Protein AF-A0A2G2ZLV1-F1 (afdb_monomer_lite)

InterPro domains:
  IPR004041 NAF domain [PF03822] (38-96)
  IPR018451 NAF/FISL domain [PS50816] (36-60)

Sequence (98 aa):
MLDQEQDKSPRSIFDIVDDLDAESSSGHIEQHPLTMNPTCLNAFDIISLSPAFDLSSLFKKDKICRSDARFTTQNSASTIVSRLKEVAYMGSFKVTIC

Organism: Capsicum annuum (NCBI:txid4072)

pLDDT: mean 74.93, std 19.47, range [36.38, 97.56]

Radius of gyration: 25.98 Å; chains: 1; bounding box: 68×38×67 Å

Structure (mmCIF, N/CA/C/O backbone):
data_AF-A0A2G2ZLV1-F1
#
_entry.id   AF-A0A2G2ZLV1-F1
#
loop_
_atom_site.group_PDB
_atom_site.id
_atom_site.type_symbol
_atom_site.label_atom_id
_atom_site.label_alt_id
_atom_site.label_comp_id
_atom_site.label_asym_id
_atom_site.label_entity_id
_atom_site.label_seq_id
_atom_site.pdbx_PDB_ins_code
_atom_site.Cartn_x
_atom_site.Cartn_y
_atom_site.Cartn_z
_atom_site.occupancy
_atom_site.B_iso_or_equiv
_atom_site.auth_seq_id
_atom_site.auth_comp_id
_atom_site.auth_asym_id
_atom_site.auth_atom_id
_atom_site.pdbx_PDB_model_num
ATOM 1 N N . MET A 1 1 ? 41.663 -24.324 44.649 1.00 43.84 1 MET A N 1
ATOM 2 C CA . MET A 1 1 ? 40.455 -25.160 44.525 1.00 43.84 1 MET A CA 1
ATOM 3 C C . MET A 1 1 ? 39.319 -24.307 45.060 1.00 43.84 1 MET A C 1
ATOM 5 O O . MET A 1 1 ? 39.210 -24.182 46.269 1.00 43.84 1 MET A O 1
ATOM 9 N N . LEU A 1 2 ? 38.646 -23.573 44.174 1.00 42.56 2 LEU A N 1
ATOM 10 C CA . LEU A 1 2 ? 37.653 -22.551 44.514 1.00 42.56 2 LEU A CA 1
ATOM 11 C C . LEU A 1 2 ? 36.421 -22.777 43.630 1.00 42.56 2 LEU A C 1
ATOM 13 O O . LEU A 1 2 ? 36.519 -22.701 42.410 1.00 42.56 2 LEU A O 1
ATOM 17 N N . ASP A 1 3 ? 35.354 -23.155 44.326 1.00 44.56 3 ASP A N 1
ATOM 18 C CA . ASP A 1 3 ? 33.926 -22.901 44.134 1.00 44.56 3 ASP A CA 1
ATOM 19 C C . ASP A 1 3 ? 33.243 -23.262 42.803 1.00 44.56 3 ASP A C 1
ATOM 21 O O . ASP A 1 3 ? 33.428 -22.652 41.754 1.00 44.56 3 ASP A O 1
ATOM 25 N N . GLN A 1 4 ? 32.374 -24.275 42.911 1.00 48.97 4 GLN A N 1
ATOM 26 C CA . GLN A 1 4 ? 31.371 -24.675 41.931 1.00 48.97 4 GLN A CA 1
ATOM 27 C C . GLN A 1 4 ? 30.258 -23.618 41.848 1.00 48.97 4 GLN A C 1
ATOM 29 O O . GLN A 1 4 ? 29.502 -23.439 42.805 1.00 48.97 4 GLN A O 1
ATOM 34 N N . GLU A 1 5 ? 30.090 -22.986 40.687 1.00 46.75 5 GLU A N 1
ATOM 35 C CA . GLU A 1 5 ? 28.843 -22.297 40.349 1.00 46.75 5 GLU A CA 1
ATOM 36 C C . GLU A 1 5 ? 27.733 -23.328 40.093 1.00 46.75 5 GLU A C 1
ATOM 38 O O . GLU A 1 5 ? 27.704 -24.006 39.067 1.00 46.75 5 GLU A O 1
ATOM 43 N N . GLN A 1 6 ? 26.802 -23.445 41.041 1.00 50.81 6 GLN A N 1
ATOM 44 C CA . GLN A 1 6 ? 25.455 -23.948 40.779 1.00 50.81 6 GLN A CA 1
ATOM 45 C C . GLN A 1 6 ? 24.538 -22.758 40.493 1.00 50.81 6 GLN A C 1
ATOM 47 O O . GLN A 1 6 ? 23.952 -22.197 41.430 1.00 50.81 6 GLN A O 1
ATOM 52 N N . ASP A 1 7 ? 24.389 -22.404 39.216 1.00 44.19 7 ASP A N 1
ATOM 53 C CA . ASP A 1 7 ? 23.305 -21.524 38.786 1.00 44.19 7 ASP A CA 1
ATOM 54 C C . ASP A 1 7 ? 22.090 -22.328 38.308 1.00 44.19 7 ASP A C 1
ATOM 56 O O . ASP A 1 7 ? 22.176 -23.389 37.688 1.00 44.19 7 ASP A O 1
ATOM 60 N N . LYS A 1 8 ? 20.936 -21.851 38.750 1.00 47.88 8 LYS A N 1
ATOM 61 C CA . LYS A 1 8 ? 19.717 -22.599 39.019 1.00 47.88 8 LYS A CA 1
ATOM 62 C C . LYS A 1 8 ? 18.808 -22.438 37.808 1.00 47.88 8 LYS A C 1
ATOM 64 O O . LYS A 1 8 ? 18.451 -21.325 37.441 1.00 47.88 8 LYS A O 1
ATOM 69 N N . SER A 1 9 ? 18.429 -23.564 37.206 1.00 50.06 9 SER A N 1
ATOM 70 C CA . SER A 1 9 ? 17.491 -23.649 36.080 1.00 50.06 9 SER A CA 1
ATOM 71 C C . SER A 1 9 ? 16.268 -22.731 36.290 1.00 50.06 9 SER A C 1
ATOM 73 O O . SER A 1 9 ? 15.610 -22.843 37.332 1.00 50.06 9 SER A O 1
ATOM 75 N N . PRO A 1 10 ? 15.958 -21.801 35.363 1.00 57.97 10 PRO A N 1
ATOM 76 C CA . PRO A 1 10 ? 14.839 -20.890 35.544 1.00 57.97 10 PRO A CA 1
ATOM 77 C C . PRO A 1 10 ? 13.526 -21.672 35.461 1.00 57.97 10 PRO A C 1
ATOM 79 O O . PRO A 1 10 ? 13.329 -22.520 34.593 1.00 57.97 10 PRO A O 1
ATOM 82 N N . ARG A 1 11 ? 12.649 -21.400 36.429 1.00 50.53 11 ARG A N 1
ATOM 83 C CA . ARG A 1 11 ? 11.373 -22.084 36.654 1.00 50.53 11 ARG A CA 1
ATOM 84 C C . ARG A 1 11 ? 10.515 -22.127 35.380 1.00 50.53 11 ARG A C 1
ATOM 86 O O . ARG A 1 11 ? 10.388 -21.129 34.679 1.00 50.53 11 ARG A O 1
ATOM 93 N N . SER A 1 12 ? 9.937 -23.304 35.133 1.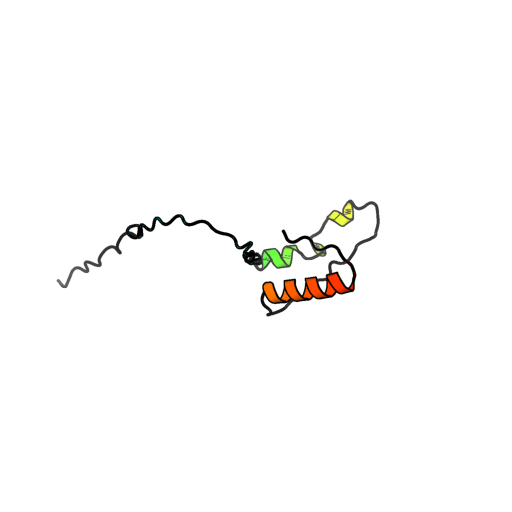00 52.69 12 SER A N 1
ATOM 94 C CA . SER A 1 12 ? 8.994 -23.629 34.057 1.00 52.69 12 SER A CA 1
ATOM 95 C C . SER A 1 12 ? 7.879 -22.585 33.924 1.00 52.69 12 SER A C 1
ATOM 97 O O . SER A 1 12 ? 7.280 -22.179 34.915 1.00 52.69 12 SER A O 1
ATOM 99 N N . ILE A 1 13 ? 7.588 -22.175 32.689 1.00 51.94 13 ILE A N 1
ATOM 100 C CA . ILE A 1 13 ? 6.677 -21.076 32.326 1.00 51.94 13 ILE A CA 1
ATOM 101 C C . ILE A 1 13 ? 5.181 -21.458 32.408 1.00 51.94 13 ILE A C 1
ATOM 103 O O . ILE A 1 13 ? 4.323 -20.702 31.965 1.00 51.94 13 ILE A O 1
ATOM 107 N N . PHE A 1 14 ? 4.853 -22.629 32.959 1.00 46.41 14 PHE A N 1
ATOM 108 C CA . PHE A 1 14 ? 3.534 -23.254 32.797 1.00 46.41 14 PHE A CA 1
ATOM 109 C C . PHE A 1 14 ? 2.603 -23.224 34.021 1.00 46.41 14 PHE A C 1
ATOM 111 O O . PHE A 1 14 ? 1.525 -23.800 33.943 1.00 46.41 14 PHE A O 1
ATOM 118 N N . ASP A 1 15 ? 2.936 -22.514 35.102 1.00 48.97 15 ASP A N 1
ATOM 119 C CA . ASP A 1 15 ? 2.115 -22.521 36.329 1.00 48.97 15 ASP A CA 1
ATOM 120 C C . ASP A 1 15 ? 1.398 -21.188 36.602 1.00 48.97 15 ASP A C 1
ATOM 122 O O . ASP A 1 15 ? 1.528 -20.610 37.681 1.00 48.97 15 ASP A O 1
ATOM 126 N N . ILE A 1 16 ? 0.619 -20.693 35.636 1.00 58.91 16 ILE A N 1
ATOM 127 C CA . ILE A 1 16 ? -0.458 -19.728 35.917 1.00 58.91 16 ILE A CA 1
ATOM 128 C C . ILE A 1 16 ? -1.685 -20.140 35.101 1.00 58.91 16 ILE A C 1
ATOM 130 O O . ILE A 1 16 ? -1.848 -19.742 33.950 1.00 58.91 16 ILE A O 1
ATOM 134 N N . VAL A 1 17 ? -2.536 -20.968 35.703 1.00 52.38 17 VAL A N 1
ATOM 135 C CA . VAL A 1 17 ? -3.928 -21.148 35.278 1.00 52.38 17 VAL A CA 1
ATOM 136 C C . VAL A 1 17 ? -4.797 -20.460 36.324 1.00 52.38 17 VAL A C 1
ATOM 138 O O . VAL A 1 17 ? -4.880 -20.909 37.464 1.00 52.38 17 VAL A O 1
ATOM 141 N N . ASP A 1 18 ? -5.341 -19.306 35.947 1.00 56.22 18 ASP A N 1
ATOM 142 C CA . ASP A 1 18 ? -6.290 -18.535 36.745 1.00 56.22 18 ASP A CA 1
ATOM 143 C C . ASP A 1 18 ? -7.697 -18.976 36.322 1.00 56.22 18 ASP A C 1
ATOM 145 O O . ASP A 1 18 ? -8.067 -18.885 35.148 1.00 56.22 18 ASP A O 1
ATOM 149 N N . ASP A 1 19 ? -8.418 -19.561 37.271 1.00 63.62 19 ASP A N 1
ATOM 150 C CA . ASP A 1 19 ? -9.766 -20.105 37.137 1.00 63.62 19 ASP A CA 1
ATOM 151 C C . ASP A 1 19 ? -10.772 -18.991 37.429 1.00 63.62 19 ASP A C 1
ATOM 153 O O . ASP A 1 19 ? -10.923 -18.581 38.579 1.00 63.62 19 ASP A O 1
ATOM 157 N N . LEU A 1 20 ? -11.444 -18.479 36.396 1.00 61.31 20 LEU A N 1
ATOM 158 C CA . LEU A 1 20 ? -12.583 -17.577 36.562 1.00 61.31 20 LEU A CA 1
ATOM 159 C C . LEU A 1 20 ? -13.704 -17.943 35.585 1.00 61.31 20 LEU A C 1
ATOM 161 O O . LEU A 1 20 ? -13.731 -17.528 34.427 1.00 61.31 20 LEU A O 1
ATOM 165 N N . ASP A 1 21 ? -14.637 -18.724 36.124 1.00 61.28 21 ASP A N 1
ATOM 166 C CA . ASP A 1 21 ? -15.991 -18.967 35.638 1.00 61.28 21 ASP A CA 1
ATOM 167 C C . ASP A 1 21 ? -16.906 -17.792 36.037 1.00 61.28 21 ASP A C 1
ATOM 169 O O . ASP A 1 21 ? -17.016 -17.460 37.220 1.00 61.28 21 ASP A O 1
ATOM 173 N N . ALA A 1 22 ? -17.551 -17.145 35.060 1.00 67.88 22 ALA A N 1
ATOM 174 C CA . ALA A 1 22 ? -18.686 -16.244 35.280 1.00 67.88 22 ALA A CA 1
ATOM 175 C C . ALA A 1 22 ? -19.436 -15.960 33.962 1.00 67.88 22 ALA A C 1
ATOM 177 O O . ALA A 1 22 ? -19.145 -15.006 33.240 1.00 67.88 22 ALA A O 1
ATOM 178 N N . GLU A 1 23 ? -20.447 -16.778 33.676 1.00 64.25 23 GLU A N 1
ATOM 179 C CA . GLU A 1 23 ? -21.555 -16.455 32.768 1.00 64.25 23 GLU A CA 1
ATOM 180 C C . GLU A 1 23 ? -22.419 -15.323 33.360 1.00 64.25 23 GLU A C 1
ATOM 182 O O . GLU A 1 23 ? -22.905 -15.431 34.487 1.00 64.25 23 GLU A O 1
ATOM 187 N N . SER A 1 24 ? -22.682 -14.257 32.593 1.00 54.94 24 SER A N 1
ATOM 188 C CA . SER A 1 24 ? -23.875 -13.424 32.802 1.00 54.94 24 SER A CA 1
ATOM 189 C C . SER A 1 24 ? -24.270 -12.645 31.545 1.00 54.94 24 SER A C 1
ATOM 191 O O . SER A 1 24 ? -23.534 -11.807 31.026 1.00 54.94 24 SER A O 1
ATOM 193 N N . SER A 1 25 ? -25.486 -12.929 31.082 1.00 67.50 25 SER A N 1
ATOM 194 C CA . SER A 1 25 ? -26.194 -12.282 29.980 1.00 67.50 25 SER A CA 1
ATOM 195 C C . SER A 1 25 ? -26.619 -10.849 30.340 1.00 67.50 25 SER A C 1
ATOM 197 O O . SER A 1 25 ? -27.271 -10.646 31.363 1.00 67.50 25 SER A O 1
ATOM 199 N N . SER A 1 26 ? -26.398 -9.874 29.451 1.00 53.47 26 SER A N 1
ATOM 200 C CA . SER A 1 26 ? -27.471 -9.021 28.895 1.00 53.47 26 SER A CA 1
ATOM 201 C C . SER A 1 26 ? -26.933 -7.875 28.025 1.00 53.47 26 SER A C 1
ATOM 203 O O . SER A 1 26 ? -26.079 -7.097 28.426 1.00 53.47 26 SER A O 1
ATOM 205 N N . GLY A 1 27 ? -27.499 -7.780 26.819 1.00 49.31 27 GLY A N 1
ATOM 206 C CA . GLY A 1 27 ? -27.771 -6.553 26.066 1.00 49.31 27 GLY A CA 1
ATOM 207 C C . GLY A 1 27 ? -26.806 -5.372 26.163 1.00 49.31 27 GLY A C 1
ATOM 208 O O . GLY A 1 27 ? -27.159 -4.354 26.740 1.00 49.31 27 GLY A O 1
ATOM 209 N N . HIS A 1 28 ? -25.716 -5.424 25.407 1.00 39.44 28 HIS A N 1
ATOM 210 C CA . HIS A 1 28 ? -25.221 -4.275 24.654 1.00 39.44 28 HIS A CA 1
ATOM 211 C C . HIS A 1 28 ? -24.643 -4.828 23.346 1.00 39.44 28 HIS A C 1
ATOM 213 O O . HIS A 1 28 ? -23.796 -5.717 23.374 1.00 39.44 28 HIS A O 1
ATOM 219 N N . ILE A 1 29 ? -25.083 -4.323 22.184 1.00 46.56 29 ILE A N 1
ATOM 220 C CA . ILE A 1 29 ? -24.228 -4.383 20.991 1.00 46.56 29 ILE A CA 1
ATOM 221 C C . ILE A 1 29 ? -23.102 -3.405 21.302 1.00 46.56 29 ILE A C 1
ATOM 223 O O . ILE A 1 29 ? -23.130 -2.238 20.909 1.00 46.56 29 ILE A O 1
ATOM 227 N N . GLU A 1 30 ? -22.146 -3.859 22.103 1.00 36.38 30 GLU A N 1
ATOM 228 C CA . GLU A 1 30 ? -20.831 -3.275 22.094 1.00 36.38 30 GLU A CA 1
ATOM 229 C C . GLU A 1 30 ? -20.373 -3.449 20.655 1.00 36.38 30 GLU A C 1
ATOM 231 O O . GLU A 1 30 ? -20.146 -4.558 20.169 1.00 36.38 30 GLU A O 1
ATOM 236 N N . GLN A 1 31 ? -20.310 -2.337 19.926 1.00 45.88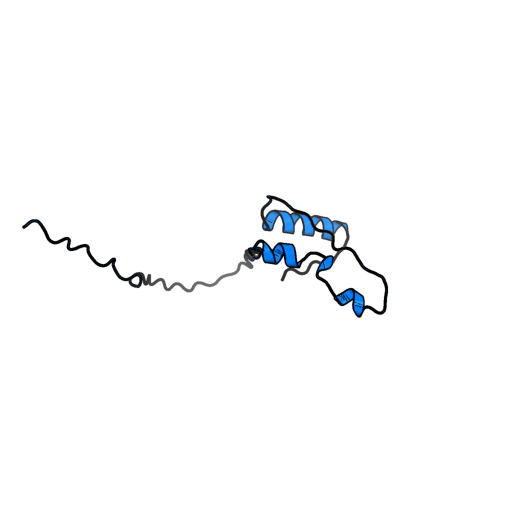 31 GLN A N 1
ATOM 237 C CA . GLN A 1 31 ? -19.399 -2.254 18.804 1.00 45.88 31 GLN A CA 1
ATOM 238 C C . GLN A 1 31 ? -18.020 -2.407 19.430 1.00 45.88 31 GLN A C 1
ATOM 240 O O . GLN A 1 31 ? -17.359 -1.414 19.722 1.00 45.88 31 GLN A O 1
ATOM 245 N N . HIS A 1 32 ? -17.638 -3.652 19.718 1.00 42.81 32 HIS A N 1
ATOM 246 C CA . HIS A 1 32 ? -16.289 -4.007 20.076 1.00 42.81 32 HIS A CA 1
ATOM 247 C C . HIS A 1 32 ? -15.465 -3.371 18.963 1.00 42.81 32 HIS A C 1
ATOM 249 O O . HIS A 1 32 ? -15.688 -3.711 17.792 1.00 42.81 32 HIS A O 1
ATOM 255 N N . PRO A 1 33 ? -14.621 -2.367 19.256 1.00 52.22 33 PRO A N 1
ATOM 256 C CA . PRO A 1 33 ? -13.754 -1.834 18.238 1.00 52.22 33 PRO A CA 1
ATOM 257 C C . PRO A 1 33 ? -12.912 -3.031 17.833 1.00 52.22 33 PRO A C 1
ATOM 259 O O . PRO A 1 33 ? -12.078 -3.495 18.607 1.00 52.22 33 PRO A O 1
ATOM 262 N N . LEU A 1 34 ? -13.215 -3.613 16.671 1.00 53.22 34 LEU A N 1
ATOM 263 C CA . LEU A 1 34 ? -12.347 -4.587 16.042 1.00 53.22 34 LEU A CA 1
ATOM 264 C C . LEU A 1 34 ? -11.008 -3.870 15.980 1.00 53.22 34 LEU A C 1
ATOM 266 O O . LEU A 1 34 ? -10.876 -2.841 15.30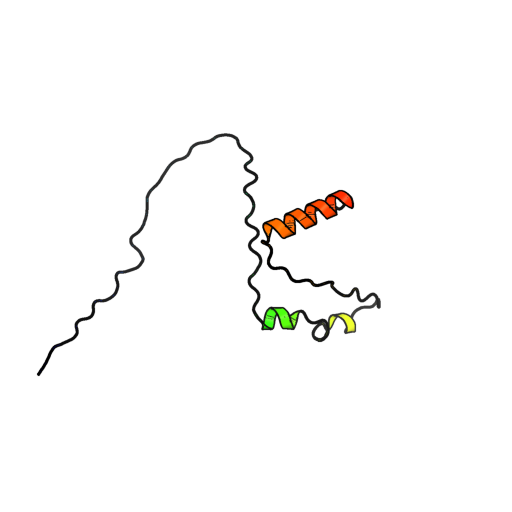7 1.00 53.22 34 LEU A O 1
ATOM 270 N N . THR A 1 35 ? -10.072 -4.308 16.816 1.00 58.41 35 THR A N 1
ATOM 271 C CA . THR A 1 35 ? -8.755 -3.708 16.918 1.00 58.41 35 THR A CA 1
ATOM 272 C C . THR A 1 35 ? -8.063 -4.048 15.613 1.00 58.41 35 THR A C 1
ATOM 274 O O . THR A 1 35 ? -7.474 -5.110 15.439 1.00 58.41 35 THR A O 1
ATOM 277 N N . MET A 1 36 ? -8.237 -3.165 14.629 1.00 67.88 36 MET A N 1
ATOM 278 C CA . MET A 1 36 ? -7.613 -3.281 13.324 1.00 67.88 36 MET A CA 1
ATOM 279 C C . MET A 1 36 ? -6.125 -3.019 13.526 1.00 67.88 36 MET A C 1
ATOM 281 O O . MET A 1 36 ? -5.653 -1.883 13.459 1.00 67.88 36 MET A O 1
ATOM 285 N N . ASN A 1 37 ? -5.404 -4.083 13.859 1.00 78.25 37 ASN A N 1
ATOM 286 C CA . ASN A 1 37 ? -3.963 -4.063 13.992 1.00 78.25 37 ASN A CA 1
ATOM 287 C C . ASN A 1 37 ? -3.381 -4.140 12.578 1.00 78.25 37 ASN A C 1
ATOM 289 O O . ASN A 1 37 ? -3.578 -5.153 11.902 1.00 78.25 37 ASN A O 1
ATOM 293 N N . PRO A 1 38 ? -2.718 -3.077 12.087 1.00 85.56 38 PRO A N 1
ATOM 294 C CA . PRO A 1 38 ? -2.097 -3.129 10.776 1.00 85.56 38 PRO A CA 1
ATOM 295 C C . PRO A 1 38 ? -1.023 -4.217 10.770 1.00 85.56 38 PRO A C 1
ATOM 297 O O . PRO A 1 38 ? -0.318 -4.419 11.759 1.00 85.56 38 PRO A O 1
ATOM 300 N N . THR A 1 39 ? -0.883 -4.911 9.644 1.00 90.81 39 THR A N 1
ATOM 301 C CA . THR A 1 39 ? 0.187 -5.891 9.466 1.00 90.81 39 THR A CA 1
ATOM 302 C C . THR A 1 39 ? 1.543 -5.199 9.582 1.00 90.81 39 THR A C 1
ATOM 304 O O . THR A 1 39 ? 1.798 -4.200 8.907 1.00 90.81 39 THR A O 1
ATOM 307 N N . CYS A 1 40 ? 2.424 -5.737 10.423 1.00 93.75 40 CYS A N 1
ATOM 308 C CA . CYS A 1 40 ? 3.814 -5.304 10.472 1.00 93.75 40 CYS A CA 1
ATOM 309 C C . CYS A 1 40 ? 4.509 -5.713 9.167 1.00 93.75 40 CYS A C 1
ATOM 311 O O . CYS A 1 40 ? 4.547 -6.896 8.842 1.00 93.75 40 CYS A O 1
ATOM 313 N N . LEU A 1 41 ? 5.055 -4.740 8.437 1.00 95.12 41 LEU A N 1
ATOM 314 C CA . LEU A 1 41 ? 5.780 -4.969 7.188 1.00 95.12 41 LEU A CA 1
ATOM 315 C C . LEU A 1 41 ? 7.283 -4.827 7.419 1.00 95.12 41 LEU A C 1
ATOM 317 O O . LEU A 1 41 ? 7.738 -3.858 8.030 1.00 95.12 41 LEU A O 1
ATOM 321 N N . ASN A 1 42 ? 8.056 -5.774 6.902 1.00 97.00 42 ASN A N 1
ATOM 322 C CA . ASN A 1 42 ? 9.506 -5.674 6.849 1.00 97.00 42 ASN A CA 1
ATOM 323 C C . ASN A 1 42 ? 9.965 -4.824 5.640 1.00 97.00 42 ASN A C 1
ATOM 325 O O . ASN A 1 42 ? 9.170 -4.371 4.813 1.00 97.00 42 ASN A O 1
ATOM 329 N N . ALA A 1 43 ? 11.277 -4.596 5.529 1.00 97.56 43 ALA A N 1
ATOM 330 C CA . ALA A 1 43 ? 11.848 -3.801 4.440 1.00 97.56 43 ALA A CA 1
ATOM 331 C C . ALA A 1 43 ? 11.620 -4.424 3.048 1.00 97.56 43 ALA A C 1
ATOM 333 O O . ALA A 1 43 ? 11.263 -3.713 2.109 1.00 97.56 43 ALA A O 1
ATOM 334 N N . PHE A 1 44 ? 11.791 -5.740 2.908 1.00 97.00 44 PHE A N 1
ATOM 335 C CA . PHE A 1 44 ? 11.543 -6.455 1.656 1.00 97.00 44 PHE A CA 1
ATOM 336 C C . PHE A 1 44 ? 10.061 -6.475 1.284 1.00 97.00 44 PHE A C 1
ATOM 338 O O . PHE A 1 44 ? 9.755 -6.320 0.103 1.00 97.00 44 PHE A O 1
ATOM 345 N N . ASP A 1 45 ? 9.151 -6.550 2.259 1.00 95.94 45 ASP A N 1
ATOM 346 C CA . ASP A 1 45 ? 7.713 -6.421 2.005 1.00 95.94 45 ASP A CA 1
ATOM 347 C C . ASP A 1 45 ? 7.427 -5.070 1.336 1.00 95.94 45 ASP A C 1
ATOM 349 O O . ASP A 1 45 ? 6.779 -5.014 0.295 1.00 95.94 45 ASP A O 1
ATOM 353 N N . ILE A 1 46 ? 7.989 -3.975 1.861 1.00 95.19 46 ILE A N 1
ATOM 354 C CA . ILE A 1 46 ? 7.801 -2.626 1.305 1.00 95.19 46 ILE A CA 1
ATOM 355 C C . ILE A 1 46 ? 8.425 -2.492 -0.093 1.00 95.19 46 ILE A C 1
ATOM 357 O O . ILE A 1 46 ? 7.803 -1.884 -0.970 1.00 95.19 46 ILE A O 1
ATOM 361 N N . ILE A 1 47 ? 9.628 -3.040 -0.307 1.00 94.81 47 ILE A N 1
ATOM 362 C CA . ILE A 1 47 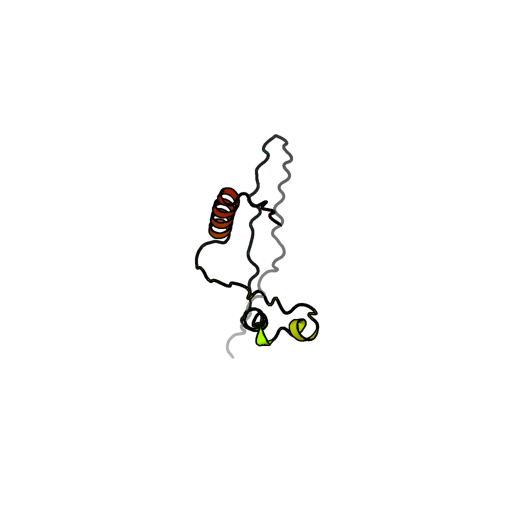? 10.340 -2.995 -1.599 1.00 94.81 47 ILE A CA 1
ATOM 363 C C . ILE A 1 47 ? 9.578 -3.785 -2.668 1.00 94.81 47 ILE A C 1
ATOM 365 O O . ILE A 1 47 ? 9.475 -3.325 -3.807 1.00 94.81 47 ILE A O 1
ATOM 369 N N . SER A 1 48 ? 9.004 -4.934 -2.299 1.00 94.44 48 SER A N 1
ATOM 370 C CA . SER A 1 48 ? 8.256 -5.802 -3.217 1.00 94.44 48 SER A CA 1
ATOM 371 C C . SER A 1 48 ? 7.037 -5.112 -3.840 1.00 94.44 48 SER A C 1
ATOM 373 O O . SER A 1 48 ? 6.655 -5.428 -4.961 1.00 94.44 48 SER A O 1
ATOM 375 N N . LEU A 1 49 ? 6.480 -4.105 -3.157 1.00 91.25 49 LEU A N 1
ATOM 376 C CA . LEU A 1 49 ? 5.347 -3.298 -3.619 1.00 91.25 49 LEU A CA 1
ATOM 377 C C . LEU A 1 49 ? 5.729 -2.240 -4.676 1.00 91.25 49 LEU A C 1
ATOM 379 O O . LEU A 1 49 ? 4.895 -1.409 -5.041 1.00 91.25 49 LEU A O 1
ATOM 383 N N . SER A 1 50 ? 6.991 -2.175 -5.116 1.00 90.31 50 SER A N 1
ATOM 384 C CA . SER A 1 50 ? 7.396 -1.269 -6.197 1.00 90.31 50 SER A CA 1
ATOM 385 C C . SER A 1 50 ? 6.801 -1.731 -7.535 1.00 90.31 50 SER A C 1
ATOM 387 O O . SER A 1 50 ? 6.981 -2.897 -7.895 1.00 90.31 50 SER A O 1
ATOM 389 N N . PRO A 1 51 ? 6.187 -0.834 -8.337 1.00 86.31 51 PRO A N 1
ATOM 390 C CA . PRO A 1 51 ? 5.640 -1.184 -9.651 1.00 86.31 51 PRO A CA 1
ATOM 391 C C . PRO A 1 51 ? 6.659 -1.818 -10.609 1.00 86.31 51 PRO A C 1
ATOM 393 O O . PRO A 1 51 ? 6.272 -2.519 -11.536 1.00 86.31 51 PRO A O 1
ATOM 396 N N . ALA A 1 52 ? 7.961 -1.594 -10.390 1.00 88.19 52 ALA A N 1
ATOM 397 C CA . ALA A 1 52 ? 9.030 -2.192 -11.190 1.00 88.19 52 ALA A CA 1
ATOM 398 C C . ALA A 1 52 ? 9.141 -3.722 -11.029 1.00 88.19 52 ALA A C 1
ATOM 400 O O . ALA A 1 52 ? 9.709 -4.378 -11.899 1.00 88.19 52 ALA A O 1
ATOM 401 N N . PHE A 1 53 ? 8.610 -4.286 -9.940 1.00 89.81 53 PHE A N 1
ATOM 402 C CA . PHE A 1 53 ? 8.558 -5.7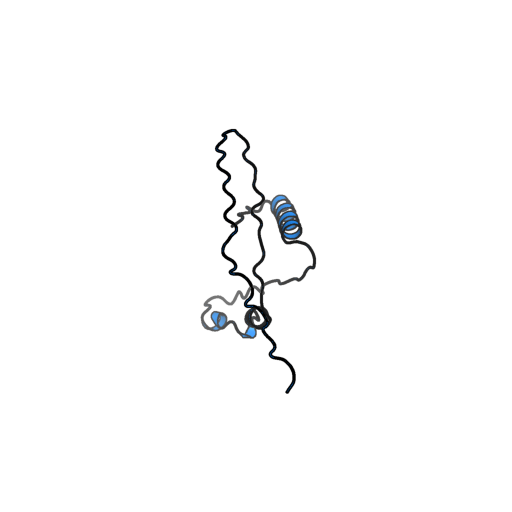33 -9.716 1.00 89.81 53 PHE A CA 1
ATOM 403 C C . PHE A 1 53 ? 7.227 -6.362 -10.165 1.00 89.81 53 PHE A C 1
ATOM 405 O O . PHE A 1 53 ? 7.109 -7.586 -10.162 1.00 89.81 53 PHE A O 1
ATOM 412 N N . ASP A 1 54 ? 6.237 -5.562 -10.586 1.00 88.25 54 ASP A N 1
ATOM 413 C CA . ASP A 1 54 ? 4.946 -6.066 -11.066 1.00 88.25 54 ASP A CA 1
ATOM 414 C C . ASP A 1 54 ? 4.978 -6.394 -12.570 1.00 88.25 54 ASP A C 1
ATOM 416 O O . ASP A 1 54 ? 4.968 -5.521 -13.443 1.00 88.25 54 ASP A O 1
ATOM 420 N N . LEU A 1 55 ? 4.945 -7.690 -12.883 1.00 90.00 55 LEU A N 1
ATOM 421 C CA . LEU A 1 55 ? 4.915 -8.202 -14.255 1.00 90.00 55 LEU A CA 1
ATOM 422 C C . LEU A 1 55 ? 3.499 -8.277 -14.850 1.00 90.00 55 LEU A C 1
ATOM 424 O O . LEU A 1 55 ? 3.352 -8.660 -16.011 1.00 90.00 55 LEU A O 1
ATOM 428 N N . SER A 1 56 ? 2.448 -7.896 -14.108 1.00 86.12 56 SER A N 1
ATOM 429 C CA . SER A 1 56 ? 1.057 -7.939 -14.590 1.00 86.12 56 SER A CA 1
ATOM 430 C C . SER A 1 56 ? 0.849 -7.127 -15.871 1.00 86.12 56 SER A C 1
ATOM 432 O O . SER A 1 56 ? 0.002 -7.462 -16.701 1.00 86.12 56 SER A O 1
ATOM 434 N N . SER A 1 57 ? 1.657 -6.081 -16.063 1.00 82.75 57 SER A N 1
ATOM 435 C CA . SER A 1 57 ? 1.641 -5.225 -17.250 1.00 82.75 57 SER A CA 1
ATOM 436 C C . SER A 1 57 ? 1.947 -5.971 -18.552 1.00 82.75 57 SER A C 1
ATOM 438 O O . SER A 1 57 ? 1.407 -5.597 -19.590 1.00 82.75 57 SER A O 1
ATOM 440 N N . LEU A 1 58 ? 2.725 -7.059 -18.504 1.00 88.62 58 LEU A N 1
ATOM 441 C CA . LEU A 1 58 ? 3.043 -7.882 -19.677 1.00 88.62 58 LEU A CA 1
ATOM 442 C C . LEU A 1 58 ? 1.824 -8.644 -20.213 1.00 88.62 58 LEU A C 1
ATOM 444 O O . LEU A 1 58 ? 1.818 -9.069 -21.366 1.00 88.62 58 LEU A O 1
ATOM 448 N N . PHE A 1 59 ? 0.790 -8.803 -19.385 1.00 87.19 59 PHE A N 1
ATOM 449 C CA . PHE A 1 59 ? -0.390 -9.614 -19.681 1.00 87.19 59 PHE A CA 1
ATOM 450 C C . PHE A 1 59 ? -1.693 -8.797 -19.717 1.00 87.19 59 PHE A C 1
ATOM 452 O O . PHE A 1 59 ? -2.758 -9.345 -20.006 1.00 87.19 59 PHE A O 1
ATOM 459 N N . LYS A 1 60 ? -1.645 -7.486 -19.437 1.00 81.75 60 LYS A N 1
ATOM 460 C CA . LYS A 1 60 ? -2.824 -6.607 -19.471 1.00 81.75 60 LYS A CA 1
ATOM 461 C C . LYS A 1 60 ? -3.184 -6.239 -20.913 1.00 81.75 60 LYS A C 1
ATOM 463 O O . LYS A 1 60 ? -2.393 -5.638 -21.633 1.00 81.75 60 LYS A O 1
ATOM 468 N N . LYS A 1 61 ? -4.417 -6.567 -21.315 1.00 75.50 61 LYS A N 1
ATOM 469 C CA . LYS A 1 61 ? -4.981 -6.223 -22.634 1.00 75.50 61 LYS A CA 1
ATOM 470 C C . LYS A 1 61 ? -5.263 -4.721 -22.777 1.00 75.50 61 LYS A C 1
ATOM 472 O O . LYS A 1 61 ? -5.126 -4.178 -23.870 1.00 75.50 61 LYS A O 1
ATOM 477 N N . ASP A 1 62 ? -5.575 -4.056 -21.664 1.00 72.62 62 ASP A N 1
ATOM 478 C CA . ASP A 1 62 ? -5.878 -2.628 -21.603 1.00 72.62 62 ASP A CA 1
ATOM 479 C C . ASP A 1 62 ? -4.735 -1.852 -20.935 1.00 72.62 62 ASP A C 1
ATOM 481 O O . ASP A 1 62 ? -4.254 -2.215 -19.862 1.00 72.62 62 ASP A O 1
ATOM 485 N N . LYS A 1 63 ? -4.311 -0.739 -21.548 1.00 65.19 63 LYS A N 1
ATOM 486 C CA . LYS A 1 63 ? -3.170 0.084 -21.091 1.00 65.19 63 LYS A CA 1
ATOM 487 C C . LYS A 1 63 ? -3.479 1.007 -19.905 1.00 65.19 63 LYS A C 1
ATOM 489 O O . LYS A 1 63 ? -2.695 1.908 -19.611 1.00 65.19 63 LYS A O 1
ATOM 494 N N . ILE A 1 64 ? -4.613 0.829 -19.227 1.00 65.38 64 ILE A N 1
ATOM 495 C CA . ILE A 1 64 ? -4.978 1.658 -18.073 1.00 65.38 64 ILE A CA 1
ATOM 496 C C . ILE A 1 64 ? -4.177 1.162 -16.866 1.00 65.38 64 ILE A C 1
ATOM 498 O O . ILE A 1 64 ? -4.653 0.387 -16.041 1.00 65.38 64 ILE A O 1
ATOM 502 N N . CYS A 1 65 ? -2.925 1.599 -16.776 1.00 61.56 65 CYS A N 1
ATOM 503 C CA . CYS A 1 65 ? -2.131 1.440 -15.571 1.00 61.56 65 CYS A CA 1
ATOM 504 C C . CYS A 1 65 ? -2.553 2.540 -14.595 1.00 61.56 65 CYS A C 1
ATOM 506 O O . CYS A 1 65 ? -2.130 3.690 -14.719 1.00 61.56 65 CYS A O 1
ATOM 508 N N . ARG A 1 66 ? -3.449 2.220 -13.657 1.00 67.25 66 ARG A N 1
ATOM 509 C CA . ARG A 1 66 ? -3.667 3.100 -12.509 1.00 67.25 66 ARG A CA 1
ATOM 510 C C . ARG A 1 66 ? -2.444 2.991 -11.611 1.00 67.25 66 ARG A C 1
ATOM 512 O O . ARG A 1 66 ? -2.122 1.902 -11.151 1.00 67.25 66 ARG A O 1
ATOM 519 N N . SER A 1 67 ? -1.752 4.105 -11.409 1.00 69.69 67 SER A N 1
ATOM 520 C CA . SER A 1 67 ? -0.687 4.189 -10.418 1.00 69.69 67 SER A CA 1
ATOM 521 C C . SER A 1 67 ? -1.311 4.115 -9.028 1.00 69.69 67 SER A C 1
ATOM 523 O O . SER A 1 67 ? -2.144 4.964 -8.697 1.00 69.69 67 SER A O 1
ATOM 525 N N . ASP A 1 68 ? -0.914 3.132 -8.223 1.00 77.81 68 ASP A N 1
ATOM 526 C CA . ASP A 1 68 ? -1.300 3.095 -6.815 1.00 77.81 68 ASP A CA 1
ATOM 527 C C . ASP A 1 68 ? -0.775 4.342 -6.097 1.00 77.81 68 ASP A C 1
ATOM 529 O O . ASP A 1 68 ? 0.417 4.659 -6.137 1.00 77.81 68 ASP A O 1
ATOM 533 N N . ALA A 1 69 ? -1.680 5.056 -5.430 1.00 87.88 69 ALA A N 1
ATOM 534 C CA . ALA A 1 69 ? -1.326 6.177 -4.575 1.00 87.88 69 ALA A CA 1
ATOM 535 C C . ALA A 1 69 ? -0.949 5.647 -3.186 1.00 87.88 69 ALA A C 1
ATOM 537 O O . ALA A 1 69 ? -1.776 5.058 -2.490 1.00 87.88 69 ALA A O 1
ATOM 538 N N . ARG A 1 70 ? 0.304 5.864 -2.772 1.00 91.44 70 ARG A N 1
ATOM 539 C CA . ARG A 1 70 ? 0.832 5.446 -1.464 1.00 91.44 70 ARG A CA 1
ATOM 540 C C . ARG A 1 70 ? 1.215 6.670 -0.637 1.00 91.44 70 ARG A C 1
ATOM 542 O O . ARG A 1 70 ? 1.781 7.621 -1.167 1.00 91.44 70 ARG A O 1
ATOM 549 N N . PHE A 1 71 ? 0.935 6.630 0.662 1.00 94.12 71 PHE A N 1
ATOM 550 C CA . PHE A 1 71 ? 1.295 7.677 1.620 1.00 94.12 71 PHE A CA 1
ATOM 551 C C . PHE A 1 71 ? 1.765 7.056 2.940 1.00 94.12 71 PHE A C 1
ATOM 553 O O . PHE A 1 71 ? 1.515 5.880 3.206 1.00 94.12 71 PHE A O 1
ATOM 560 N N . THR A 1 72 ? 2.452 7.842 3.768 1.00 95.19 72 THR A N 1
ATOM 561 C CA . THR A 1 72 ? 2.910 7.440 5.105 1.00 95.19 72 THR A CA 1
ATOM 562 C C . THR A 1 72 ? 2.340 8.377 6.163 1.00 95.19 72 THR A C 1
ATOM 564 O O . THR A 1 72 ? 1.998 9.528 5.890 1.00 95.19 72 THR A O 1
ATOM 567 N N . THR A 1 73 ? 2.193 7.883 7.388 1.00 95.38 73 THR A N 1
ATOM 568 C CA . THR A 1 73 ? 1.733 8.681 8.524 1.00 95.38 73 THR A CA 1
ATOM 569 C C . THR A 1 73 ? 2.209 8.060 9.832 1.00 95.38 73 THR A C 1
ATOM 571 O O . THR A 1 73 ? 2.511 6.872 9.878 1.00 95.38 73 THR A O 1
ATOM 574 N N . GLN A 1 74 ? 2.268 8.868 10.888 1.00 96.06 74 GLN A N 1
ATOM 575 C CA . GLN A 1 74 ? 2.560 8.422 12.253 1.00 96.06 74 GLN A CA 1
ATOM 576 C C . GLN A 1 74 ? 1.286 8.290 13.109 1.00 96.06 74 GLN A C 1
ATOM 578 O O . GLN A 1 74 ? 1.365 7.951 14.285 1.00 96.06 74 GLN A O 1
ATOM 583 N N . ASN A 1 75 ? 0.108 8.572 12.539 1.00 94.81 75 ASN A N 1
ATOM 584 C CA . ASN A 1 75 ? -1.167 8.433 13.241 1.00 94.81 75 ASN A CA 1
ATOM 585 C C . ASN A 1 75 ? -1.518 6.961 13.496 1.00 94.81 75 ASN A C 1
ATOM 587 O O . ASN A 1 75 ? -1.116 6.071 12.746 1.00 94.81 75 ASN A O 1
ATOM 591 N N . SER A 1 76 ? -2.336 6.714 14.520 1.00 93.69 76 SER A N 1
ATOM 592 C CA . SER A 1 76 ? -2.866 5.377 14.798 1.00 93.69 76 SER A CA 1
ATOM 593 C C . SER A 1 76 ? -3.763 4.866 13.663 1.00 93.69 76 SER A C 1
ATOM 595 O O . SER A 1 76 ? -4.451 5.646 12.996 1.00 93.69 76 SER A O 1
ATOM 597 N N . ALA A 1 77 ? -3.839 3.541 13.502 1.00 91.00 77 ALA A N 1
ATOM 598 C CA . ALA A 1 77 ? -4.742 2.903 12.541 1.00 91.00 77 ALA A CA 1
ATOM 599 C C . ALA A 1 77 ? -6.204 3.343 12.738 1.00 91.00 77 ALA A C 1
ATOM 601 O O . ALA A 1 77 ? -6.891 3.666 11.770 1.00 91.00 77 ALA A O 1
ATOM 602 N N . SER A 1 78 ? -6.654 3.462 13.992 1.00 90.62 78 SER A N 1
ATOM 603 C CA . SER A 1 78 ? -7.999 3.945 14.327 1.00 90.62 78 SER A CA 1
ATOM 604 C C . SER A 1 78 ? -8.274 5.356 13.799 1.00 90.62 78 SER A C 1
ATOM 606 O O . SER A 1 78 ? -9.338 5.607 13.231 1.00 90.62 78 SER A O 1
ATOM 608 N N . THR A 1 79 ? -7.303 6.264 13.925 1.00 93.69 79 THR A N 1
ATOM 609 C CA . THR A 1 79 ? -7.417 7.643 13.434 1.00 93.69 79 THR A CA 1
ATOM 610 C C . THR A 1 79 ? -7.510 7.666 11.914 1.00 93.69 79 THR A C 1
ATOM 612 O O . THR A 1 79 ? -8.375 8.343 11.361 1.00 93.69 79 THR A O 1
ATOM 615 N N . ILE A 1 80 ? -6.665 6.888 11.234 1.00 93.38 80 ILE A N 1
ATOM 616 C CA . ILE A 1 80 ? -6.654 6.798 9.768 1.00 93.38 80 ILE A CA 1
ATOM 617 C C . ILE A 1 80 ? -7.999 6.271 9.258 1.00 93.38 80 ILE A C 1
ATOM 619 O O . ILE A 1 80 ? -8.613 6.889 8.391 1.00 93.38 80 ILE A O 1
ATOM 623 N N . VAL A 1 81 ? -8.496 5.172 9.831 1.00 91.31 81 VAL A N 1
ATOM 624 C CA . VAL A 1 81 ? -9.785 4.576 9.450 1.00 91.31 81 VAL A CA 1
ATOM 625 C C . VAL A 1 81 ? -10.941 5.540 9.712 1.00 91.31 81 VAL A C 1
ATOM 627 O O . VAL A 1 81 ? -11.840 5.647 8.881 1.00 91.31 81 VAL A O 1
ATOM 630 N N . SER A 1 82 ? -10.921 6.272 10.829 1.00 92.00 82 SER A N 1
ATOM 631 C CA . SER A 1 82 ? -11.939 7.284 11.137 1.00 92.00 82 SER A CA 1
ATOM 632 C C . SER A 1 82 ? -11.971 8.398 10.084 1.00 92.00 82 SER A C 1
ATOM 634 O O . SER A 1 82 ? -13.030 8.711 9.542 1.00 92.00 82 SER A O 1
ATOM 636 N N . ARG A 1 83 ? -10.799 8.923 9.702 1.00 94.62 83 ARG A N 1
ATOM 637 C CA . ARG A 1 83 ? -10.684 9.947 8.652 1.00 94.62 83 ARG A CA 1
ATOM 638 C C . ARG A 1 83 ? -11.110 9.437 7.279 1.00 94.62 83 ARG A C 1
ATOM 640 O O . ARG A 1 83 ? -11.800 10.145 6.554 1.00 94.62 83 ARG A O 1
ATOM 647 N N . LEU A 1 84 ? -10.755 8.202 6.927 1.00 93.12 84 LEU A N 1
ATOM 648 C CA . LEU A 1 84 ? -11.196 7.596 5.670 1.00 93.12 84 LEU A CA 1
ATOM 649 C C . LEU A 1 84 ? -12.715 7.409 5.630 1.00 93.12 84 LEU A C 1
ATOM 651 O O . LEU A 1 84 ? -13.329 7.677 4.601 1.00 93.12 84 LEU A O 1
ATOM 655 N N . LYS A 1 85 ? -13.330 7.000 6.746 1.00 92.00 85 LYS A N 1
ATOM 656 C CA . LYS A 1 85 ? -14.791 6.904 6.859 1.00 92.00 85 LYS A CA 1
ATOM 657 C C . LYS A 1 85 ? -15.457 8.261 6.659 1.00 92.00 85 LYS A C 1
ATOM 659 O O . LYS A 1 85 ? -16.382 8.349 5.864 1.00 92.00 85 LYS A O 1
ATOM 664 N N . GLU A 1 86 ? -14.976 9.303 7.335 1.00 95.25 86 GLU A N 1
ATOM 665 C CA . GLU A 1 86 ? -15.480 10.678 7.200 1.00 95.25 86 GLU A CA 1
ATOM 666 C C . GLU A 1 86 ? -15.512 11.123 5.727 1.00 95.25 86 GLU A C 1
ATOM 668 O O . GLU A 1 86 ? -16.568 11.484 5.206 1.00 95.25 86 GLU A O 1
ATOM 673 N N . VAL A 1 87 ? -14.382 10.991 5.024 1.00 95.50 87 VAL A N 1
ATOM 674 C CA . VAL A 1 87 ? -14.274 11.344 3.599 1.00 95.50 87 VAL A CA 1
ATOM 675 C C . VAL A 1 87 ? -15.174 10.465 2.727 1.00 95.50 87 VAL A C 1
ATOM 677 O O . VAL A 1 87 ? -15.816 10.959 1.799 1.00 95.50 87 VAL A O 1
ATOM 680 N N . ALA A 1 88 ? -15.261 9.167 3.024 1.00 94.75 88 ALA A N 1
ATOM 681 C CA . ALA A 1 88 ? -16.122 8.247 2.294 1.00 94.75 88 ALA A CA 1
ATOM 682 C C . ALA A 1 88 ? -17.607 8.627 2.417 1.00 94.75 88 ALA A C 1
ATOM 684 O O . ALA A 1 88 ? -18.313 8.626 1.409 1.00 94.75 88 ALA A O 1
ATOM 685 N N . TYR A 1 89 ? -18.068 9.017 3.610 1.00 93.56 89 TYR A N 1
ATOM 686 C CA . TYR A 1 89 ? -19.436 9.497 3.816 1.00 93.56 89 TYR A CA 1
ATOM 687 C C . TYR A 1 89 ? -19.717 10.776 3.026 1.00 93.56 89 TYR A C 1
ATOM 689 O O . TYR A 1 89 ? -20.741 10.857 2.351 1.00 93.56 89 TYR A O 1
ATOM 697 N N . MET A 1 90 ? -18.791 11.741 3.038 1.00 96.25 90 MET A N 1
ATOM 698 C CA . MET A 1 90 ? -18.919 12.973 2.246 1.00 96.25 90 MET A CA 1
ATOM 699 C C . MET A 1 90 ? -19.020 12.684 0.743 1.00 96.25 90 MET A C 1
ATOM 701 O O . MET A 1 90 ? -19.763 13.349 0.027 1.00 96.25 90 MET A O 1
ATOM 705 N N . GLY A 1 91 ? -18.295 11.669 0.270 1.00 95.31 91 GLY A N 1
ATOM 706 C CA . GLY A 1 91 ? -18.331 11.218 -1.119 1.00 95.31 91 GLY A CA 1
ATOM 707 C C . GLY A 1 9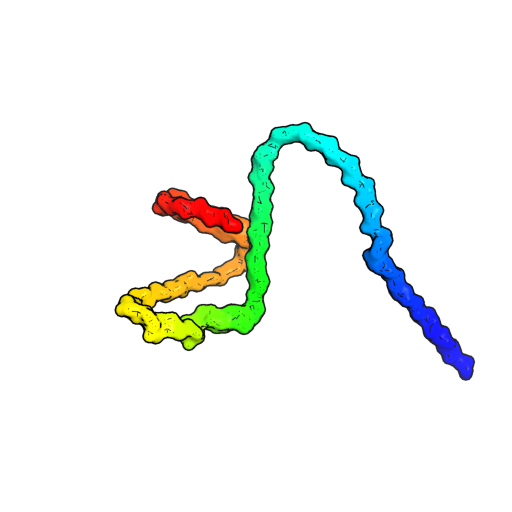1 ? -19.431 10.203 -1.449 1.00 95.31 91 GLY A C 1
ATOM 708 O O . GLY A 1 91 ? -19.454 9.706 -2.570 1.00 95.31 91 GLY A O 1
ATOM 709 N N . SER A 1 92 ? -20.330 9.876 -0.509 1.00 94.56 92 SER A N 1
ATOM 710 C CA . SER A 1 92 ? -21.374 8.844 -0.673 1.00 94.56 92 SER A CA 1
ATOM 711 C C . SER A 1 92 ? -20.836 7.460 -1.082 1.00 94.56 92 SER A C 1
ATOM 713 O O . SER A 1 92 ? -21.489 6.705 -1.804 1.00 94.56 92 SER A O 1
ATOM 715 N N . PHE A 1 93 ? -19.636 7.104 -0.620 1.00 95.06 93 PHE A N 1
ATOM 716 C CA . PHE A 1 93 ? -19.031 5.798 -0.860 1.00 95.06 93 PHE A CA 1
ATOM 717 C C . PHE A 1 93 ? -19.538 4.757 0.145 1.00 95.06 93 PHE A C 1
ATOM 719 O O . PHE A 1 93 ? -19.686 5.028 1.337 1.00 95.06 93 PHE A O 1
ATOM 726 N N . LYS A 1 94 ? -19.741 3.519 -0.318 1.00 91.62 94 LYS A N 1
ATOM 727 C CA . LYS A 1 94 ? -20.021 2.379 0.563 1.00 91.62 94 LYS A CA 1
ATOM 728 C C . LYS A 1 94 ? -18.718 1.883 1.196 1.00 91.62 94 LYS A C 1
ATOM 730 O O . LYS A 1 94 ? -17.838 1.404 0.487 1.00 91.62 94 LYS A O 1
ATOM 735 N N . VAL A 1 95 ? -18.620 1.935 2.524 1.00 88.50 95 VAL A N 1
ATOM 736 C CA . VAL A 1 95 ? -17.468 1.417 3.282 1.00 88.50 95 VAL A CA 1
ATOM 737 C C . VAL A 1 95 ? -17.776 0.013 3.803 1.00 88.50 95 VAL A C 1
ATOM 739 O O . VAL A 1 95 ? -18.801 -0.194 4.446 1.00 88.50 95 VAL A O 1
ATOM 742 N N . THR A 1 96 ? -16.885 -0.947 3.546 1.00 86.12 96 THR A N 1
ATOM 743 C CA . THR A 1 96 ? -16.906 -2.282 4.171 1.00 86.12 96 THR A CA 1
ATOM 744 C C . THR A 1 96 ? -15.604 -2.453 4.941 1.00 86.12 96 THR A C 1
ATOM 746 O O . THR A 1 96 ? -14.532 -2.286 4.363 1.00 86.12 96 THR A O 1
ATOM 749 N N . ILE A 1 97 ? -15.696 -2.721 6.242 1.00 73.81 97 ILE A N 1
ATOM 750 C CA . ILE A 1 97 ? -14.535 -3.004 7.094 1.00 73.81 97 ILE A CA 1
ATOM 751 C C . ILE A 1 97 ? -14.397 -4.523 7.144 1.00 73.81 97 ILE A C 1
ATOM 753 O O . ILE A 1 97 ? -15.395 -5.200 7.392 1.00 73.81 97 ILE A O 1
ATOM 757 N N . CYS A 1 98 ? -13.202 -5.024 6.839 1.00 59.81 98 CYS A N 1
ATOM 758 C CA . CYS A 1 98 ? -12.865 -6.445 6.895 1.00 59.81 98 CYS A CA 1
ATOM 759 C C . CYS A 1 98 ? -12.194 -6.772 8.227 1.00 59.81 98 CYS A C 1
ATOM 761 O O . CYS A 1 98 ? -11.479 -5.878 8.740 1.00 59.81 98 CYS A O 1
#

Foldseek 3Di:
DDDDDPDDDPDDPPPDDDDDDDDDDDDDPPPPVPQCDDDDDDPVSVVCPDVVNDPVCVVDPDPPDDDDDDDDDPDDPVVVVVVVVVVCVVVVHDDDDD

Secondary structure (DSSP, 8-state):
---------PPPTT-----------------------PPP--HHHHHHTSGGG-GGGGT-SS---PPPP-----S-HHHHHHHHHHHHHHTTPPP---